Protein AF-A0A537GRF6-F1 (afdb_monomer_lite)

Sequence (55 aa):
MAKQVNCDCGFMVRAQSDDELVEHVQLHAREIHQMDVPRDKALEMSKPVEATVTI

Structure (mmCIF, N/CA/C/O backbone):
data_AF-A0A537GRF6-F1
#
_entry.id   AF-A0A537GRF6-F1
#
loop_
_atom_site.group_PDB
_atom_site.id
_atom_site.type_symbol
_atom_site.label_atom_id
_atom_site.label_alt_id
_atom_site.label_comp_id
_atom_site.label_asym_id
_atom_site.label_entity_id
_atom_site.label_seq_id
_atom_site.pdbx_PDB_ins_code
_atom_site.Cartn_x
_atom_site.Cartn_y
_atom_site.Cartn_z
_atom_site.occupancy
_atom_site.B_iso_or_equiv
_atom_site.auth_seq_id
_atom_site.auth_comp_id
_atom_site.auth_asym_id
_atom_site.auth_atom_id
_atom_site.pdbx_PDB_model_num
ATOM 1 N N . MET A 1 1 ? -9.786 -1.201 12.976 1.00 77.38 1 MET A N 1
ATOM 2 C CA . MET A 1 1 ? -8.462 -1.599 13.509 1.00 77.38 1 MET A CA 1
ATOM 3 C C . MET A 1 1 ? -7.429 -1.027 12.566 1.00 77.38 1 MET A C 1
ATOM 5 O O . MET A 1 1 ? -7.659 -1.116 11.367 1.00 77.38 1 MET A O 1
ATOM 9 N N . ALA A 1 2 ? -6.349 -0.435 13.072 1.00 91.38 2 ALA A N 1
ATOM 10 C CA . ALA A 1 2 ? -5.308 0.066 12.185 1.00 91.38 2 ALA A CA 1
ATOM 11 C C . ALA A 1 2 ? -4.591 -1.105 11.496 1.00 91.38 2 ALA A C 1
ATOM 13 O O . ALA A 1 2 ? -4.440 -2.186 12.073 1.00 91.38 2 ALA A O 1
ATOM 14 N N . LYS A 1 3 ? -4.161 -0.886 10.258 1.00 95.31 3 LYS A N 1
ATOM 15 C CA . LYS A 1 3 ? -3.400 -1.854 9.466 1.00 95.31 3 LYS A CA 1
ATOM 16 C C . LYS A 1 3 ? -2.143 -1.203 8.920 1.00 95.31 3 LYS A C 1
ATOM 18 O O . LYS A 1 3 ? -2.083 0.017 8.777 1.00 95.31 3 LYS A O 1
ATOM 23 N N . GLN A 1 4 ? -1.149 -2.028 8.629 1.00 96.88 4 GLN A N 1
ATOM 24 C CA . GLN A 1 4 ? 0.132 -1.601 8.088 1.00 96.88 4 GLN A CA 1
ATOM 25 C C . GLN A 1 4 ? 0.577 -2.522 6.954 1.00 96.88 4 GLN A C 1
ATOM 27 O O . GLN A 1 4 ? 0.420 -3.739 7.049 1.00 96.88 4 GLN A O 1
ATOM 32 N N . VAL A 1 5 ? 1.171 -1.943 5.914 1.00 96.88 5 VAL A N 1
ATOM 33 C CA . VAL A 1 5 ? 1.898 -2.657 4.858 1.00 96.88 5 VAL A CA 1
ATOM 34 C C . VAL A 1 5 ? 3.362 -2.244 4.915 1.00 96.88 5 VAL A C 1
ATOM 36 O O . VAL A 1 5 ? 3.670 -1.058 5.016 1.00 96.88 5 VAL A O 1
ATOM 39 N N . ASN A 1 6 ? 4.246 -3.238 4.825 1.00 96.81 6 ASN A N 1
ATOM 40 C CA . ASN A 1 6 ? 5.684 -3.053 4.660 1.00 96.81 6 ASN A CA 1
ATOM 41 C C . ASN A 1 6 ? 6.080 -3.671 3.321 1.00 96.81 6 ASN A C 1
ATOM 43 O O . ASN A 1 6 ? 5.865 -4.866 3.120 1.00 96.81 6 ASN A O 1
ATOM 47 N N . CYS A 1 7 ? 6.632 -2.862 2.426 1.00 96.31 7 CYS A N 1
ATOM 48 C CA . CYS A 1 7 ? 7.195 -3.312 1.161 1.00 96.31 7 CYS A CA 1
ATOM 49 C C . CYS A 1 7 ? 8.706 -3.519 1.315 1.00 96.31 7 CYS A C 1
ATOM 51 O O . CYS A 1 7 ? 9.376 -2.743 2.001 1.00 96.31 7 CYS A O 1
ATOM 53 N N . ASP A 1 8 ? 9.261 -4.515 0.627 1.00 94.69 8 ASP A N 1
ATOM 54 C CA . ASP A 1 8 ? 10.692 -4.842 0.691 1.00 94.69 8 ASP A CA 1
ATOM 55 C C . ASP A 1 8 ? 11.594 -3.712 0.158 1.00 94.69 8 ASP A C 1
ATOM 57 O O . ASP A 1 8 ? 12.776 -3.649 0.486 1.00 94.69 8 ASP A O 1
ATOM 61 N N . CYS A 1 9 ? 11.038 -2.765 -0.609 1.00 95.81 9 CYS A N 1
ATOM 62 C CA . CYS A 1 9 ? 11.745 -1.564 -1.061 1.00 95.81 9 CYS A CA 1
ATOM 63 C C . CYS A 1 9 ? 11.918 -0.495 0.039 1.00 95.81 9 CYS A C 1
ATOM 65 O O . CYS A 1 9 ? 12.427 0.592 -0.234 1.00 95.81 9 CYS A O 1
ATOM 67 N N . GLY A 1 10 ? 11.446 -0.765 1.261 1.00 96.19 10 GLY A N 1
ATOM 68 C CA . GLY A 1 10 ? 11.498 0.146 2.405 1.00 96.19 10 GLY A CA 1
ATOM 69 C C . GLY A 1 10 ? 10.273 1.051 2.563 1.00 96.19 10 GLY A C 1
ATOM 70 O O . GLY A 1 10 ? 10.208 1.807 3.530 1.00 96.19 10 GLY A O 1
ATOM 71 N N . PHE A 1 11 ? 9.288 0.976 1.660 1.00 96.38 11 PHE A N 1
ATOM 72 C CA . PHE A 1 11 ? 8.027 1.701 1.823 1.00 96.38 11 PHE A CA 1
ATOM 73 C C . PHE A 1 11 ? 7.201 1.101 2.965 1.00 96.38 11 PHE A C 1
ATOM 75 O O . PHE A 1 11 ? 6.995 -0.113 3.034 1.00 96.38 11 PHE A O 1
ATOM 82 N N . MET A 1 12 ? 6.700 1.964 3.845 1.00 96.75 12 MET A N 1
ATOM 83 C CA . MET A 1 12 ? 5.840 1.593 4.961 1.00 96.75 12 MET A CA 1
ATOM 84 C C . MET A 1 12 ? 4.649 2.540 5.006 1.00 96.75 12 MET A C 1
ATOM 86 O O . MET A 1 12 ? 4.823 3.757 5.035 1.00 96.75 12 MET A O 1
ATOM 90 N N . VAL A 1 13 ? 3.443 1.978 5.056 1.00 96.00 13 VAL A N 1
ATOM 91 C CA . VAL A 1 13 ? 2.216 2.753 5.249 1.00 96.00 13 VAL A CA 1
ATOM 92 C C . VAL A 1 13 ? 1.359 2.128 6.326 1.00 96.00 13 VAL A C 1
ATOM 94 O O . VAL A 1 13 ? 1.242 0.907 6.422 1.00 96.00 13 VAL A O 1
ATOM 97 N N . ARG A 1 14 ? 0.744 2.990 7.128 1.00 95.75 14 ARG A N 1
ATOM 98 C CA . ARG A 1 14 ? -0.183 2.624 8.181 1.00 95.75 14 ARG A CA 1
ATOM 99 C C . ARG A 1 14 ? -1.425 3.494 8.073 1.00 95.75 14 ARG A C 1
ATOM 101 O O . ARG A 1 14 ? -1.302 4.707 7.973 1.00 95.75 14 ARG A O 1
ATOM 108 N N . ALA A 1 15 ? -2.590 2.868 8.150 1.00 95.31 15 ALA A N 1
ATOM 109 C CA . ALA A 1 15 ? -3.878 3.530 7.994 1.00 95.31 15 ALA A CA 1
ATOM 110 C C . ALA A 1 15 ? -4.890 3.010 9.019 1.00 95.31 15 ALA A C 1
ATOM 112 O O . ALA A 1 15 ? -4.758 1.891 9.536 1.00 95.31 15 ALA A O 1
ATOM 113 N N . GLN A 1 16 ? -5.902 3.821 9.330 1.00 94.00 16 GLN A N 1
ATOM 114 C CA . GLN A 1 16 ? -6.976 3.426 10.254 1.00 94.00 16 GLN A CA 1
ATOM 115 C C . GLN A 1 16 ? -8.117 2.688 9.552 1.00 94.00 16 GLN A C 1
ATOM 117 O O . GLN A 1 16 ? -8.878 1.970 10.210 1.00 94.00 16 GLN A O 1
ATOM 122 N N . SER A 1 17 ? -8.215 2.855 8.233 1.00 95.19 17 SER A N 1
ATOM 123 C CA . SER A 1 17 ? -9.204 2.210 7.379 1.00 95.19 17 SER A CA 1
ATOM 124 C C . SER A 1 17 ? -8.540 1.393 6.273 1.00 95.19 17 SER A C 1
ATOM 126 O O . SER A 1 17 ? -7.413 1.661 5.857 1.00 95.19 17 SER A O 1
ATOM 128 N N . ASP A 1 18 ? -9.270 0.392 5.788 1.00 96.31 18 ASP A N 1
ATOM 129 C CA . ASP A 1 18 ? -8.846 -0.431 4.658 1.00 96.31 18 ASP A CA 1
ATOM 130 C C . ASP A 1 18 ? -8.775 0.387 3.362 1.00 96.31 18 ASP A C 1
ATOM 132 O O . ASP A 1 18 ? -7.888 0.153 2.549 1.00 96.31 18 ASP A O 1
ATOM 136 N N . ASP A 1 19 ? -9.674 1.361 3.185 1.00 96.81 19 ASP A N 1
ATOM 137 C CA . ASP A 1 19 ? -9.709 2.236 2.008 1.00 96.81 19 ASP A CA 1
ATOM 138 C C . ASP A 1 19 ? -8.447 3.092 1.893 1.00 96.81 19 ASP A C 1
ATOM 140 O O . ASP A 1 19 ? -7.772 3.054 0.867 1.00 96.81 19 ASP A O 1
ATOM 144 N N . GLU A 1 20 ? -8.093 3.792 2.973 1.00 96.69 20 GLU A N 1
ATOM 145 C CA . GLU A 1 20 ? -6.887 4.625 3.055 1.00 96.69 20 GLU A CA 1
ATOM 146 C C . GLU A 1 20 ? -5.621 3.781 2.835 1.00 96.69 20 GLU A C 1
ATOM 148 O O . GLU A 1 20 ? -4.733 4.158 2.070 1.00 96.69 20 GLU 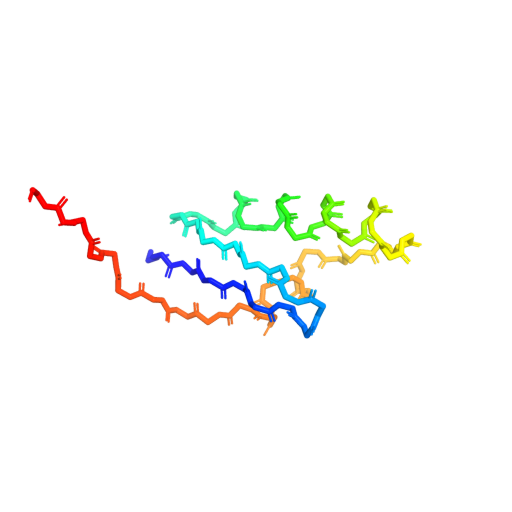A O 1
ATOM 153 N N . LEU A 1 21 ? -5.552 2.589 3.442 1.00 97.25 21 LEU A N 1
ATOM 154 C CA . LEU A 1 21 ? -4.421 1.684 3.241 1.00 97.25 21 L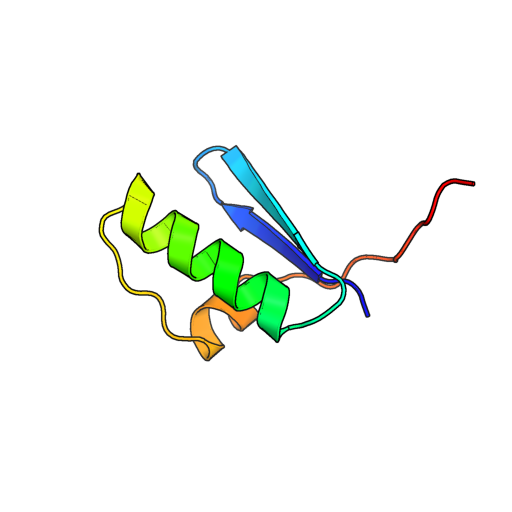EU A CA 1
ATOM 155 C C . LEU A 1 21 ? -4.272 1.287 1.769 1.00 97.25 21 LEU A C 1
ATOM 157 O O . LEU A 1 21 ? -3.172 1.332 1.218 1.00 97.25 21 LEU A O 1
ATOM 161 N N . VAL A 1 22 ? -5.377 0.874 1.145 1.00 98.00 22 VAL A N 1
ATOM 162 C CA . VAL A 1 22 ? -5.400 0.407 -0.243 1.00 98.00 22 VAL A CA 1
ATOM 163 C C . VAL A 1 22 ? -5.002 1.532 -1.186 1.00 98.00 22 VAL A C 1
ATOM 165 O O . VAL A 1 22 ? -4.176 1.299 -2.065 1.00 98.00 22 VAL A O 1
ATOM 168 N N . GLU A 1 23 ? -5.532 2.740 -0.992 1.00 98.12 23 GLU A N 1
ATOM 169 C CA . GLU A 1 23 ? -5.201 3.902 -1.818 1.00 98.12 23 GLU A CA 1
ATOM 170 C C . GLU A 1 23 ? -3.693 4.173 -1.817 1.00 98.12 23 GLU A C 1
ATOM 172 O O . GLU A 1 23 ? -3.076 4.267 -2.882 1.00 98.12 23 GLU A O 1
ATOM 177 N N . HIS A 1 24 ? -3.073 4.208 -0.635 1.00 97.75 24 HIS A N 1
ATOM 178 C CA . HIS A 1 24 ? -1.639 4.451 -0.515 1.00 97.75 24 HIS A CA 1
ATOM 179 C C . HIS A 1 24 ? -0.782 3.322 -1.096 1.00 97.75 24 HIS A C 1
ATOM 181 O O . HIS A 1 24 ? 0.213 3.596 -1.768 1.00 97.75 24 HIS A O 1
ATOM 187 N N . VAL A 1 25 ? -1.155 2.058 -0.873 1.00 97.75 25 VAL A N 1
ATOM 188 C CA . VAL A 1 25 ? -0.439 0.903 -1.445 1.00 97.75 25 VAL A CA 1
ATOM 189 C C . VAL A 1 25 ? -0.513 0.924 -2.968 1.00 97.75 25 VAL A C 1
ATOM 191 O O . VAL A 1 25 ? 0.494 0.702 -3.638 1.00 97.75 25 VAL A O 1
ATOM 194 N N . GLN A 1 26 ? -1.687 1.215 -3.526 1.00 98.31 26 GLN A N 1
ATOM 195 C CA . GLN A 1 26 ? -1.884 1.291 -4.970 1.00 98.31 26 GLN A CA 1
ATOM 196 C C . GLN A 1 26 ? -1.128 2.460 -5.595 1.00 98.31 26 GLN A C 1
ATOM 198 O O . GLN A 1 26 ? -0.531 2.296 -6.657 1.00 98.31 26 GLN A O 1
ATOM 203 N N . LEU A 1 27 ? -1.128 3.627 -4.947 1.00 98.12 27 LEU A N 1
ATOM 204 C CA . LEU A 1 27 ? -0.342 4.773 -5.394 1.00 98.12 27 LEU A CA 1
ATOM 205 C C . LEU A 1 27 ? 1.150 4.427 -5.429 1.00 98.12 27 LEU A C 1
ATOM 207 O O . LEU A 1 27 ? 1.790 4.587 -6.465 1.00 98.12 27 LEU A O 1
ATOM 211 N N . HIS A 1 28 ? 1.671 3.859 -4.340 1.00 97.94 28 HIS A N 1
ATOM 212 C CA . HIS A 1 28 ? 3.056 3.407 -4.256 1.00 97.94 28 HIS A CA 1
ATOM 213 C C . HIS A 1 28 ? 3.405 2.386 -5.351 1.00 97.94 28 HIS A C 1
ATOM 215 O O . HIS A 1 28 ? 4.427 2.528 -6.025 1.00 97.94 28 HIS A O 1
ATOM 221 N N . ALA A 1 29 ? 2.550 1.385 -5.573 1.00 97.69 29 ALA A N 1
ATOM 222 C CA . ALA A 1 29 ?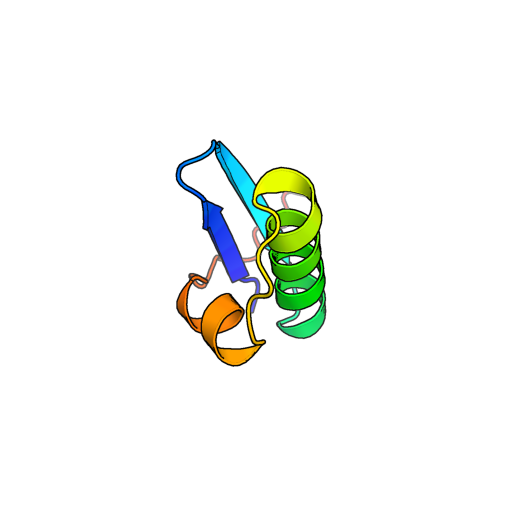 2.773 0.373 -6.600 1.00 97.69 29 ALA A CA 1
ATOM 223 C C . ALA A 1 29 ? 2.834 0.977 -8.013 1.00 97.69 29 ALA A C 1
ATOM 225 O O . ALA A 1 29 ? 3.723 0.618 -8.789 1.00 97.69 29 ALA A O 1
ATOM 226 N N . ARG A 1 30 ? 1.951 1.933 -8.330 1.00 98.06 30 ARG A N 1
ATOM 227 C CA . ARG A 1 30 ? 1.936 2.609 -9.636 1.00 98.06 30 ARG A CA 1
ATOM 228 C C . ARG A 1 30 ? 3.148 3.510 -9.838 1.00 98.06 30 ARG A C 1
ATOM 230 O O . ARG A 1 30 ? 3.769 3.459 -10.894 1.00 98.06 30 ARG A O 1
ATOM 237 N N . GLU A 1 31 ? 3.501 4.320 -8.845 1.00 97.88 31 GLU A N 1
ATOM 238 C CA . GLU A 1 31 ? 4.548 5.338 -8.998 1.00 97.88 31 GLU A CA 1
ATOM 239 C C . GLU A 1 31 ? 5.965 4.765 -8.902 1.00 97.88 31 GLU A C 1
ATOM 241 O O . GLU A 1 31 ? 6.850 5.190 -9.643 1.00 97.88 31 GLU A O 1
ATOM 246 N N . ILE A 1 32 ? 6.190 3.790 -8.016 1.00 98.00 32 ILE A N 1
ATOM 247 C CA . ILE A 1 32 ? 7.531 3.252 -7.737 1.00 98.00 32 ILE A CA 1
ATOM 248 C C . ILE A 1 32 ? 7.815 1.984 -8.539 1.00 98.00 32 ILE A C 1
ATOM 250 O O . ILE A 1 32 ? 8.950 1.757 -8.958 1.00 98.00 32 ILE A O 1
ATOM 254 N N . HIS A 1 33 ? 6.792 1.162 -8.773 1.00 97.00 33 HIS A N 1
ATOM 255 C CA . HIS A 1 33 ? 6.951 -0.133 -9.431 1.00 97.00 33 HIS A CA 1
ATOM 256 C C . HIS A 1 33 ? 6.255 -0.233 -10.792 1.00 97.00 33 HIS A C 1
ATOM 258 O O . HIS A 1 33 ? 6.406 -1.258 -11.451 1.00 97.00 33 HIS A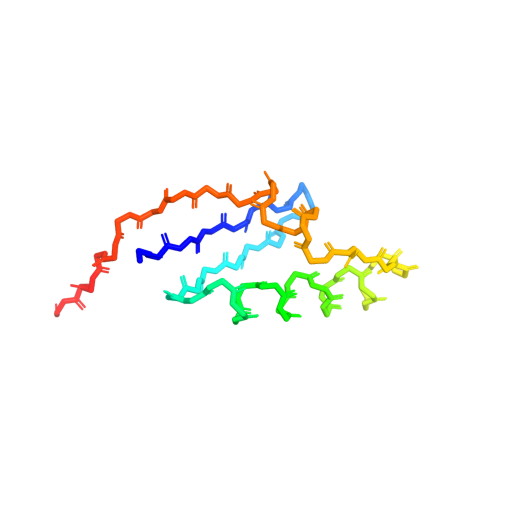 O 1
ATOM 264 N N . GLN A 1 34 ? 5.519 0.799 -11.226 1.00 97.81 34 GLN A N 1
ATOM 265 C CA . GLN A 1 34 ? 4.710 0.767 -12.454 1.00 97.81 34 GLN A CA 1
ATOM 266 C C . GLN A 1 34 ? 3.749 -0.434 -12.495 1.00 97.81 34 GLN A C 1
ATOM 268 O O . GLN A 1 34 ? 3.494 -1.014 -13.549 1.00 97.81 34 GLN A O 1
ATOM 273 N N . MET A 1 35 ? 3.229 -0.821 -11.326 1.00 96.50 35 MET A N 1
ATOM 274 C CA . MET A 1 35 ? 2.314 -1.945 -11.154 1.00 96.50 35 MET A CA 1
ATOM 275 C C . MET A 1 35 ? 0.931 -1.469 -10.719 1.00 96.50 35 MET A C 1
ATOM 277 O O . MET A 1 35 ? 0.804 -0.598 -9.860 1.00 96.50 35 MET A O 1
ATOM 281 N N . ASP A 1 36 ? -0.104 -2.131 -11.228 1.00 95.94 36 ASP A N 1
ATOM 282 C CA . ASP A 1 36 ? -1.461 -2.016 -10.704 1.00 95.94 36 ASP A CA 1
ATOM 283 C C . ASP A 1 36 ? -1.753 -3.166 -9.739 1.00 95.94 36 ASP A C 1
ATOM 285 O O . ASP A 1 36 ? -1.748 -4.342 -10.107 1.00 95.94 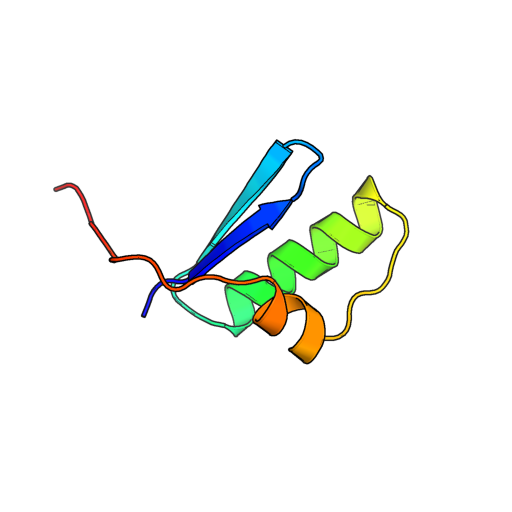36 ASP A O 1
ATOM 289 N N . VAL A 1 37 ? -2.017 -2.820 -8.479 1.00 95.75 37 VAL A N 1
ATOM 290 C CA . VAL A 1 37 ? -2.340 -3.784 -7.421 1.00 95.75 37 VAL A CA 1
ATOM 291 C C . VAL A 1 37 ? -3.846 -3.744 -7.151 1.00 95.75 37 VAL A C 1
ATOM 293 O O . VAL A 1 37 ? -4.369 -2.692 -6.778 1.00 95.75 37 VAL A O 1
ATOM 296 N N . PRO A 1 38 ? -4.586 -4.858 -7.300 1.00 97.06 38 PRO A N 1
ATOM 297 C CA . PRO A 1 38 ? -6.000 -4.884 -6.953 1.00 97.06 38 PRO A CA 1
ATOM 298 C C . PRO A 1 38 ? -6.188 -4.752 -5.439 1.00 97.06 38 PRO A C 1
ATOM 300 O O . PRO A 1 38 ? -5.335 -5.162 -4.650 1.00 97.06 38 PRO A O 1
ATOM 303 N N . ARG A 1 39 ? -7.335 -4.201 -5.032 1.00 97.12 39 ARG A N 1
ATOM 304 C CA . ARG A 1 39 ? -7.674 -3.933 -3.626 1.00 97.12 39 ARG A CA 1
ATOM 3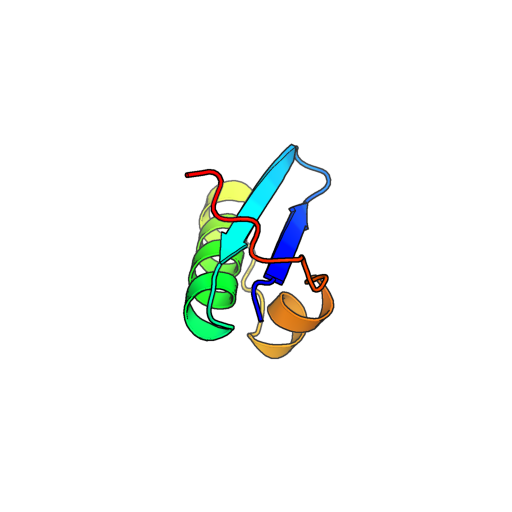05 C C . ARG A 1 39 ? -7.419 -5.129 -2.712 1.00 97.12 39 ARG A C 1
ATOM 307 O O . ARG A 1 39 ? -6.736 -4.990 -1.703 1.00 97.12 39 ARG A O 1
ATOM 314 N N . ASP A 1 40 ? -7.939 -6.293 -3.084 1.00 97.50 40 ASP A N 1
ATOM 315 C CA . ASP A 1 40 ? -7.837 -7.497 -2.257 1.00 97.50 40 ASP A CA 1
ATOM 316 C C . ASP A 1 40 ? -6.377 -7.885 -2.032 1.00 97.50 40 ASP A C 1
ATOM 318 O O . ASP A 1 40 ? -5.987 -8.237 -0.919 1.00 97.50 40 ASP A O 1
ATOM 322 N N . LYS A 1 41 ? -5.528 -7.696 -3.051 1.00 96.75 41 LYS A N 1
ATOM 323 C CA . LYS A 1 41 ? -4.100 -7.968 -2.928 1.00 96.75 41 LYS A CA 1
ATOM 324 C C . LYS A 1 41 ? -3.398 -6.992 -1.988 1.00 96.75 41 LYS A C 1
ATOM 326 O O . LYS A 1 41 ? -2.566 -7.418 -1.192 1.00 96.75 41 LYS A O 1
ATOM 331 N N . ALA A 1 42 ? -3.751 -5.708 -2.034 1.00 96.06 42 ALA A N 1
ATOM 332 C CA . ALA A 1 42 ? -3.230 -4.721 -1.089 1.00 96.06 42 ALA A CA 1
ATOM 333 C C . ALA A 1 42 ? -3.621 -5.058 0.364 1.00 96.06 42 ALA A C 1
ATOM 335 O O . ALA A 1 42 ? -2.816 -4.887 1.279 1.00 96.06 42 ALA A O 1
ATOM 336 N N . LEU A 1 43 ? -4.825 -5.597 0.579 1.00 96.31 43 LEU A N 1
ATOM 337 C CA . LEU A 1 43 ? -5.281 -6.035 1.900 1.00 96.31 43 LEU A CA 1
ATOM 338 C C . LEU A 1 43 ? -4.601 -7.331 2.364 1.00 96.31 43 LEU A C 1
ATOM 340 O O . LEU A 1 43 ? -4.269 -7.433 3.544 1.00 96.31 43 LEU A O 1
ATOM 344 N N . GLU A 1 44 ? -4.315 -8.281 1.473 1.00 96.75 44 GLU A N 1
ATOM 345 C CA . GLU A 1 44 ? -3.511 -9.476 1.794 1.00 96.75 44 GLU A CA 1
ATOM 346 C C . GLU A 1 44 ? -2.087 -9.130 2.250 1.00 96.75 44 GLU A C 1
ATOM 348 O O . GLU A 1 44 ? -1.509 -9.833 3.077 1.00 96.75 44 GLU A O 1
ATOM 353 N N . MET A 1 45 ? -1.512 -8.046 1.720 1.00 93.38 45 MET A N 1
ATOM 354 C CA . MET A 1 45 ? -0.183 -7.560 2.114 1.00 93.38 45 MET A CA 1
ATOM 355 C C . MET A 1 45 ? -0.180 -6.894 3.497 1.00 93.38 45 MET A C 1
ATOM 357 O O . MET A 1 45 ? 0.886 -6.647 4.067 1.00 93.38 45 MET A O 1
ATOM 361 N N . SER A 1 46 ? -1.358 -6.573 4.030 1.00 95.94 46 SER A N 1
ATOM 362 C CA . SER A 1 46 ? -1.497 -5.837 5.279 1.00 95.94 46 SER A CA 1
ATOM 363 C C . SER A 1 46 ? -1.413 -6.731 6.510 1.00 95.94 46 SER A C 1
ATOM 365 O O . SER A 1 46 ? -1.790 -7.902 6.502 1.00 95.94 46 SER A O 1
ATOM 367 N N . LYS A 1 47 ? -0.947 -6.148 7.612 1.00 94.06 47 LYS A N 1
ATOM 368 C CA . LYS A 1 47 ? -0.972 -6.758 8.941 1.00 94.06 47 LYS A CA 1
ATOM 369 C C . LYS A 1 47 ? -1.736 -5.846 9.899 1.00 94.06 47 LYS A C 1
ATOM 371 O O . LYS A 1 47 ? -1.579 -4.624 9.814 1.00 94.06 47 LYS A O 1
ATOM 376 N N . PRO A 1 48 ? -2.566 -6.400 10.800 1.00 92.69 48 PRO A N 1
ATOM 377 C CA . PRO A 1 48 ? -3.201 -5.605 11.839 1.00 92.69 48 PRO A CA 1
ATOM 378 C C . PRO A 1 48 ? -2.128 -5.039 12.768 1.00 92.69 48 PRO A C 1
ATOM 380 O O . PRO A 1 48 ? -1.160 -5.722 13.105 1.00 92.69 48 PRO A O 1
ATOM 383 N N . VAL A 1 49 ? -2.312 -3.795 13.188 1.00 90.25 49 VAL A N 1
ATOM 384 C CA . VAL A 1 49 ? -1.442 -3.131 14.158 1.00 90.25 49 VAL A CA 1
ATOM 385 C C . VAL A 1 49 ? -2.294 -2.446 15.217 1.00 90.25 49 VAL A C 1
ATOM 387 O O . VAL A 1 49 ? -3.359 -1.893 14.929 1.00 90.25 49 VAL A O 1
ATOM 390 N N . GLU A 1 50 ? -1.832 -2.476 16.463 1.00 82.69 50 GLU A N 1
ATOM 391 C CA . GLU A 1 50 ? -2.494 -1.748 17.541 1.00 82.69 50 GLU A CA 1
ATOM 392 C C . GLU A 1 50 ? -2.415 -0.257 17.264 1.00 82.69 50 GLU A C 1
ATOM 394 O O . GLU A 1 50 ? -1.316 0.261 17.091 1.00 82.69 50 GLU A O 1
ATOM 399 N N . ALA A 1 51 ? -3.558 0.432 17.236 1.00 67.19 51 ALA A N 1
ATOM 400 C CA . ALA A 1 51 ? -3.666 1.888 17.170 1.00 67.19 51 ALA A CA 1
ATOM 401 C C . ALA A 1 51 ? -3.122 2.544 18.450 1.00 67.19 51 ALA A C 1
ATOM 403 O O . ALA A 1 51 ? -3.876 3.112 19.228 1.00 67.19 51 ALA A O 1
ATOM 404 N N . THR A 1 52 ? -1.817 2.449 18.700 1.00 59.72 52 THR A N 1
ATOM 405 C CA . THR A 1 52 ? -1.158 3.212 19.756 1.00 59.72 52 THR A CA 1
ATOM 406 C C . THR A 1 52 ? -1.079 4.665 19.304 1.00 59.72 52 THR A C 1
ATOM 408 O O . THR A 1 52 ? -0.173 5.074 18.581 1.00 59.72 52 THR A O 1
ATOM 411 N N . VAL A 1 53 ? -2.098 5.432 19.685 1.00 55.16 53 VAL A N 1
ATOM 412 C CA . VAL A 1 53 ? -2.024 6.888 19.752 1.00 55.16 53 VAL A CA 1
ATOM 413 C C . VAL A 1 53 ? -1.133 7.196 20.949 1.00 55.16 53 VAL A C 1
ATOM 415 O O . VAL A 1 53 ? -1.556 7.040 22.093 1.00 55.16 53 VAL A O 1
ATOM 418 N N . THR A 1 54 ? 0.122 7.559 20.700 1.00 52.47 54 THR A N 1
ATOM 419 C CA . THR A 1 54 ? 0.954 8.161 21.743 1.00 52.47 54 THR A CA 1
ATOM 420 C C . THR A 1 54 ? 0.411 9.569 21.984 1.00 52.47 54 THR A C 1
ATOM 422 O O . THR A 1 54 ? 0.445 10.398 21.075 1.00 52.47 54 THR A O 1
ATOM 425 N N . ILE A 1 55 ? -0.171 9.773 23.168 1.00 50.56 55 ILE A N 1
ATOM 426 C CA . ILE A 1 55 ? -0.608 11.074 23.704 1.00 50.56 55 ILE A CA 1
ATOM 427 C C . ILE A 1 55 ? 0.597 11.945 24.049 1.00 50.56 55 ILE A C 1
ATOM 429 O O . ILE A 1 55 ? 1.600 11.374 24.537 1.00 50.56 55 ILE A O 1
#

Radius of gyration: 11.18 Å; chains: 1; bounding box: 22×21×36 Å

pLDDT: mean 92.12, std 11.76, range [50.56, 98.31]

Foldseek 3Di:
DKKWAADPVGDIDIDPDLVVQQVVVQVCCCPVVVDGDDSVRSVVRMDDDPPPPDD

Secondary structure (DSSP, 8-state):
-EEEEE-TTS-EEEESSHHHHHHHHHHHHHHHH--PPPHHHHHHT-EEE------